Protein AF-A0A1Y5TME4-F1 (afdb_monomer_lite)

Radius of gyration: 18.44 Å; chains: 1; bounding box: 35×40×46 Å

Sequence (132 aa):
MSQQTYLGMKDGDLDGKPYAKFWTPEMQPLQPQVRDAAIHGNFASGMGIELEDASELLKPGYLVLENGHTKLASGKLLIACLTKMPNLTGEMFEWWMGWHYMEHQRYKLWHRYVQDKGPRSAGSRPCLGTIM

Structure (mmCIF, N/CA/C/O backbone):
data_AF-A0A1Y5TME4-F1
#
_entry.id   AF-A0A1Y5TME4-F1
#
loop_
_atom_site.group_PDB
_atom_site.id
_atom_site.type_symbol
_atom_site.label_atom_id
_atom_site.label_alt_id
_atom_site.label_comp_id
_atom_site.label_asym_id
_atom_site.label_entity_id
_atom_site.label_seq_id
_atom_site.pdbx_PDB_ins_code
_atom_site.Cartn_x
_atom_site.Cartn_y
_atom_site.Cartn_z
_atom_site.occupancy
_atom_site.B_iso_or_equiv
_atom_site.auth_seq_id
_atom_site.auth_comp_id
_atom_site.auth_asym_id
_atom_site.auth_atom_id
_atom_site.pdbx_PDB_model_num
ATOM 1 N N . MET A 1 1 ? -1.486 28.455 20.288 1.00 38.03 1 MET A N 1
ATOM 2 C CA . MET A 1 1 ? -0.825 27.345 21.006 1.00 38.03 1 MET A CA 1
ATOM 3 C C . MET A 1 1 ? -0.442 26.296 19.978 1.00 38.03 1 MET A C 1
ATOM 5 O O . MET A 1 1 ? -1.321 25.866 19.243 1.00 38.03 1 MET A O 1
ATOM 9 N N . SER A 1 2 ? 0.842 25.959 19.843 1.00 47.19 2 SER A N 1
ATOM 10 C CA . SER A 1 2 ? 1.286 24.887 18.945 1.00 47.19 2 SER A CA 1
ATOM 11 C C . SER A 1 2 ? 0.841 23.544 19.525 1.00 47.19 2 SER A C 1
ATOM 13 O O . SER A 1 2 ? 1.249 23.171 20.622 1.00 47.19 2 SER A O 1
ATOM 15 N N . GLN A 1 3 ? -0.038 22.827 18.824 1.00 57.53 3 GLN A N 1
ATOM 16 C CA . GLN A 1 3 ? -0.362 21.449 19.194 1.00 57.53 3 GLN A CA 1
ATOM 17 C C . GLN A 1 3 ? 0.886 20.585 18.985 1.00 57.53 3 GLN A C 1
ATOM 19 O O . GLN A 1 3 ? 1.432 20.533 17.883 1.00 57.53 3 GLN A O 1
ATOM 24 N N . GLN A 1 4 ? 1.357 19.937 20.052 1.00 63.34 4 GLN A N 1
ATOM 25 C CA . GLN A 1 4 ? 2.432 18.951 19.968 1.00 63.34 4 GLN A CA 1
ATOM 26 C C . GLN A 1 4 ? 1.942 17.736 19.179 1.00 63.34 4 GLN A C 1
ATOM 28 O O . GLN A 1 4 ? 1.025 17.032 19.608 1.00 63.34 4 GLN A O 1
ATOM 33 N N . THR A 1 5 ? 2.576 17.487 18.037 1.00 72.81 5 THR A N 1
ATOM 34 C CA . THR A 1 5 ? 2.385 16.259 17.270 1.00 72.81 5 THR A CA 1
ATOM 35 C C . THR A 1 5 ? 2.932 15.069 18.060 1.00 72.81 5 THR A C 1
ATOM 37 O O . THR A 1 5 ? 3.907 15.186 18.803 1.00 72.81 5 THR A O 1
ATOM 40 N N . TYR A 1 6 ? 2.287 13.912 17.936 1.00 79.69 6 TYR A N 1
ATOM 41 C CA . TYR A 1 6 ? 2.729 12.675 18.583 1.00 79.69 6 TYR A CA 1
ATOM 42 C C . TYR A 1 6 ? 2.530 11.485 17.651 1.00 79.69 6 TYR A C 1
ATOM 44 O O . TYR A 1 6 ? 1.669 11.512 16.775 1.00 79.69 6 TYR A O 1
ATOM 52 N N . LEU A 1 7 ? 3.356 10.455 17.817 1.00 83.50 7 LEU A N 1
ATOM 53 C CA . LEU A 1 7 ? 3.291 9.230 17.024 1.00 83.50 7 LEU A CA 1
ATOM 54 C C . LEU A 1 7 ? 2.236 8.280 17.591 1.00 83.50 7 LEU A C 1
ATOM 56 O O . LEU A 1 7 ? 2.181 8.069 18.801 1.00 83.50 7 LEU A O 1
ATOM 60 N N . GLY A 1 8 ? 1.437 7.680 16.710 1.00 84.94 8 GLY A N 1
ATOM 61 C CA . GLY A 1 8 ? 0.455 6.667 17.088 1.00 84.94 8 GLY A CA 1
ATOM 62 C C . GLY A 1 8 ? -0.701 7.223 17.911 1.00 84.94 8 GLY A C 1
ATOM 63 O O . GLY A 1 8 ? -1.222 8.298 17.613 1.00 84.94 8 GLY A O 1
ATOM 64 N N . MET A 1 9 ? -1.143 6.458 18.905 1.00 86.50 9 MET A N 1
ATOM 65 C CA . MET A 1 9 ? -2.269 6.802 19.778 1.00 86.50 9 MET A CA 1
ATOM 66 C C . MET A 1 9 ? -1.780 7.169 21.177 1.00 86.50 9 MET A C 1
ATOM 68 O O . MET A 1 9 ? -0.807 6.593 21.662 1.00 86.50 9 MET A O 1
ATOM 72 N N . LYS A 1 10 ? -2.475 8.109 21.815 1.00 87.25 10 LYS A N 1
ATOM 73 C CA . LYS A 1 10 ? -2.366 8.426 23.243 1.00 87.25 10 LYS A CA 1
ATOM 74 C C . LYS A 1 10 ? -3.536 7.821 24.008 1.00 87.25 10 LYS A C 1
ATOM 76 O O . LYS A 1 10 ? -4.584 7.528 23.430 1.00 87.25 10 LYS A O 1
ATOM 81 N N . ASP A 1 11 ? -3.362 7.702 25.318 1.00 85.12 11 ASP A N 1
ATOM 82 C CA . ASP A 1 11 ? -4.449 7.354 26.228 1.00 85.12 11 ASP A CA 1
ATOM 83 C C . ASP A 1 11 ? -5.611 8.343 26.044 1.00 85.12 11 ASP A C 1
ATOM 85 O O . ASP A 1 11 ? -5.405 9.558 25.989 1.00 85.12 11 ASP A O 1
ATOM 89 N N . GLY A 1 12 ? -6.825 7.816 25.886 1.00 87.81 12 GLY A N 1
ATOM 90 C CA . GLY A 1 12 ? -8.031 8.601 25.621 1.00 87.81 12 GLY A CA 1
ATOM 91 C C . GLY A 1 12 ? -8.402 8.787 24.142 1.00 87.81 12 GLY A C 1
ATOM 92 O O . GLY A 1 12 ? -9.564 9.058 23.845 1.00 87.81 12 GLY A O 1
ATOM 93 N N . ASP A 1 13 ? -7.483 8.586 23.184 1.00 88.62 13 ASP A N 1
ATOM 94 C CA . ASP A 1 13 ? -7.768 8.813 21.747 1.00 88.62 13 ASP A CA 1
ATOM 95 C C . ASP A 1 13 ? -8.872 7.902 21.187 1.00 88.62 13 ASP A C 1
ATOM 97 O O . ASP A 1 13 ? -9.519 8.218 20.182 1.00 88.62 13 ASP A O 1
ATOM 101 N N . LEU A 1 14 ? -9.052 6.741 21.812 1.00 90.75 14 LEU A N 1
ATOM 102 C CA . LEU A 1 14 ? -9.972 5.692 21.385 1.00 90.75 14 LEU A CA 1
ATOM 103 C C . LEU A 1 14 ? -11.185 5.545 22.314 1.00 90.75 14 LEU A C 1
ATOM 105 O O . LEU A 1 14 ? -12.024 4.672 22.076 1.00 90.75 14 LEU A O 1
ATOM 109 N N . ASP A 1 15 ? -11.322 6.406 23.323 1.00 92.94 15 ASP A N 1
ATOM 110 C CA . ASP A 1 15 ? -12.410 6.321 24.294 1.00 92.94 15 ASP A CA 1
ATOM 111 C C . ASP A 1 15 ? -13.766 6.530 23.610 1.00 92.94 15 ASP A C 1
ATOM 113 O O . ASP A 1 15 ? -13.989 7.485 22.860 1.00 92.94 15 ASP A O 1
ATOM 117 N N . GLY A 1 16 ? -14.681 5.583 23.822 1.00 92.12 16 GLY A N 1
ATOM 118 C CA . GLY A 1 16 ? -16.005 5.591 23.196 1.00 92.12 16 GLY A CA 1
ATOM 119 C C . GLY A 1 16 ? -16.006 5.349 21.679 1.00 92.12 16 GLY A C 1
ATOM 120 O O . GLY A 1 16 ? -17.067 5.425 21.057 1.00 92.12 16 GLY A O 1
ATOM 121 N N . LYS A 1 17 ? -14.859 5.038 21.053 1.00 92.69 17 LYS A N 1
ATOM 122 C CA . 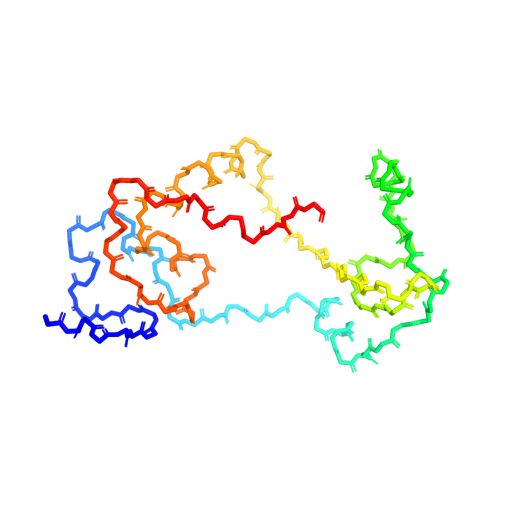LYS A 1 17 ? -14.793 4.753 19.613 1.00 92.69 17 LYS A CA 1
ATOM 123 C C . LYS A 1 17 ? -15.156 3.289 19.332 1.00 92.69 17 LYS A C 1
ATOM 125 O O . LYS A 1 17 ? -14.490 2.386 19.837 1.00 92.69 17 LYS A O 1
ATOM 130 N N . PRO A 1 18 ? -16.129 3.002 18.447 1.00 94.56 18 PRO A N 1
ATOM 131 C CA . PRO A 1 18 ? -16.561 1.625 18.171 1.00 94.56 18 PRO A CA 1
ATOM 132 C C . PRO A 1 18 ? -15.473 0.764 17.506 1.00 94.56 18 PRO A C 1
ATOM 134 O O . PRO A 1 18 ? -15.516 -0.465 17.571 1.00 94.56 18 PRO A O 1
ATOM 137 N N . TYR A 1 19 ? -14.485 1.401 16.875 1.00 93.19 19 TYR A N 1
ATOM 138 C CA . TYR A 1 19 ? -13.351 0.747 16.224 1.00 93.19 19 TYR A CA 1
ATOM 139 C C . TYR A 1 19 ? -12.115 0.611 17.129 1.00 93.19 19 TYR A C 1
ATOM 141 O O . TYR A 1 19 ? -11.093 0.111 16.666 1.00 93.19 19 TYR A O 1
ATOM 149 N N . ALA A 1 20 ? -12.185 1.015 18.406 1.00 93.94 20 ALA A N 1
ATOM 150 C CA . ALA A 1 20 ? -11.059 0.941 19.343 1.00 93.94 20 ALA A CA 1
ATOM 151 C C . ALA A 1 20 ? -10.456 -0.470 19.436 1.00 93.94 20 ALA A C 1
ATOM 153 O O . ALA A 1 20 ? -9.241 -0.628 19.472 1.00 93.94 20 ALA A O 1
ATOM 154 N N . LYS A 1 21 ? -11.304 -1.504 19.365 1.00 94.38 21 LYS A N 1
ATOM 155 C CA . LYS A 1 21 ? -10.901 -2.920 19.385 1.00 94.38 21 LYS A CA 1
ATOM 156 C C . LYS A 1 21 ? -9.998 -3.353 18.223 1.00 94.38 21 LYS A C 1
ATOM 158 O O . LYS A 1 21 ? -9.390 -4.411 18.305 1.00 94.38 21 LYS A O 1
ATOM 163 N N . PHE A 1 22 ? -9.945 -2.582 17.136 1.00 92.81 22 PHE A N 1
ATOM 164 C CA . PHE A 1 22 ? -9.099 -2.875 15.976 1.00 92.81 22 PHE A CA 1
ATOM 165 C C . PHE A 1 22 ? -7.718 -2.220 16.073 1.00 92.81 22 PHE A C 1
ATOM 167 O O . PHE A 1 22 ? -6.868 -2.452 15.216 1.00 92.81 22 PHE A O 1
ATOM 174 N N . TRP A 1 23 ? -7.467 -1.404 17.101 1.00 91.56 23 TRP A N 1
ATOM 175 C CA . TRP A 1 23 ? -6.139 -0.860 17.340 1.00 91.56 23 TRP A CA 1
ATOM 176 C C . TRP A 1 23 ? -5.212 -1.944 17.883 1.00 91.56 23 TRP A C 1
ATOM 178 O O . TRP A 1 23 ? -5.454 -2.523 18.939 1.00 91.56 23 TRP A O 1
ATOM 188 N N . THR A 1 24 ? -4.123 -2.196 17.163 1.00 88.19 24 THR A N 1
ATOM 189 C CA . THR A 1 24 ? -3.030 -3.061 17.610 1.00 88.19 24 THR A CA 1
ATOM 190 C C . THR A 1 24 ? -1.722 -2.272 17.509 1.00 88.19 24 THR A C 1
ATOM 192 O O . THR A 1 24 ? -1.361 -1.841 16.411 1.00 88.19 24 THR A O 1
ATOM 195 N N . PRO A 1 25 ? -1.000 -2.045 18.625 1.00 83.81 25 PRO A N 1
ATOM 196 C CA . PRO A 1 25 ? 0.213 -1.224 18.638 1.00 83.81 25 PRO A CA 1
ATOM 197 C C . PRO A 1 25 ? 1.444 -1.923 18.033 1.00 83.81 25 PRO A C 1
ATOM 199 O O . PRO A 1 25 ? 2.496 -1.297 17.902 1.00 83.81 25 PRO A O 1
ATOM 202 N N . GLU A 1 26 ? 1.331 -3.189 17.630 1.00 86.25 26 GLU A N 1
ATOM 203 C CA . GLU A 1 26 ? 2.386 -3.993 17.000 1.00 86.25 26 GLU A CA 1
ATOM 204 C C . GLU A 1 26 ? 2.090 -4.256 15.507 1.00 86.25 26 GLU A C 1
ATOM 206 O O . GLU A 1 26 ? 0.931 -4.357 15.107 1.00 86.25 26 GLU A O 1
ATOM 211 N N . MET A 1 27 ? 3.125 -4.311 14.649 1.00 86.25 27 MET A N 1
ATOM 212 C CA . MET A 1 27 ? 2.969 -4.544 13.192 1.00 86.25 27 MET A CA 1
ATOM 213 C C . MET A 1 27 ? 3.082 -6.020 13.046 1.00 86.25 27 MET A C 1
ATOM 215 O O . MET A 1 27 ? 4.058 -6.606 13.506 1.00 86.25 27 MET A O 1
ATOM 219 N N . GLN A 1 28 ? 2.171 -6.563 12.263 1.00 89.44 28 GLN A N 1
ATOM 220 C CA . GLN A 1 28 ? 2.457 -7.834 11.653 1.00 89.44 28 GLN A CA 1
ATOM 221 C C . GLN A 1 28 ? 3.689 -7.699 10.745 1.00 89.44 28 GLN A C 1
ATOM 223 O O . GLN A 1 28 ? 3.875 -6.656 10.104 1.00 89.44 28 GLN A O 1
ATOM 228 N N . PRO A 1 29 ? 4.555 -8.721 10.713 1.00 92.06 29 PRO A N 1
ATOM 229 C CA . PRO A 1 29 ? 5.739 -8.700 9.873 1.00 92.06 29 PRO A CA 1
ATOM 230 C C . PRO A 1 29 ? 5.359 -8.516 8.400 1.00 92.06 29 PRO A C 1
ATOM 232 O O . PRO A 1 29 ? 4.277 -8.910 7.959 1.00 92.06 29 PRO A O 1
ATOM 235 N N . LEU A 1 30 ? 6.279 -7.935 7.627 1.00 93.31 30 LEU A N 1
ATOM 236 C CA . LEU A 1 30 ? 6.129 -7.848 6.176 1.00 93.31 30 LEU A CA 1
ATOM 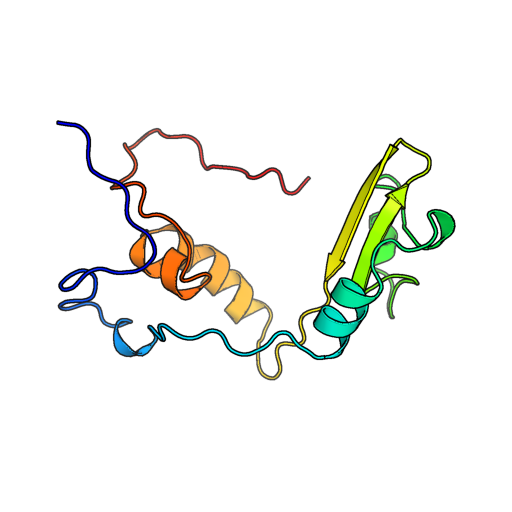237 C C . LEU A 1 30 ? 5.947 -9.249 5.583 1.00 93.31 30 LEU A C 1
ATOM 239 O O . LEU A 1 30 ? 6.578 -10.211 6.032 1.00 93.31 30 LEU A O 1
ATOM 243 N N . GLN A 1 31 ? 5.124 -9.351 4.538 1.00 95.12 31 GLN A N 1
ATOM 244 C CA . GLN A 1 31 ? 4.999 -10.605 3.800 1.00 95.12 31 GLN A CA 1
ATOM 245 C C . GLN A 1 31 ? 6.377 -11.009 3.245 1.00 95.12 31 GLN A C 1
ATOM 247 O O . GLN A 1 31 ? 7.112 -10.122 2.792 1.00 95.12 31 GLN A O 1
ATOM 252 N N . PRO A 1 32 ? 6.749 -12.305 3.274 1.00 96.56 32 PRO A N 1
ATOM 253 C CA . PRO A 1 32 ? 8.108 -12.747 2.963 1.00 96.56 32 PRO A CA 1
ATOM 254 C C . PRO A 1 32 ? 8.651 -12.188 1.647 1.00 96.56 32 PRO A C 1
ATOM 256 O O . PRO A 1 32 ? 9.748 -11.646 1.636 1.00 96.56 32 PRO A O 1
ATOM 259 N N . GLN A 1 33 ? 7.847 -12.185 0.578 1.00 95.50 33 GLN A N 1
ATOM 260 C CA . GLN A 1 33 ? 8.267 -11.669 -0.727 1.00 95.50 33 GLN A CA 1
ATOM 261 C C . GLN A 1 33 ? 8.612 -10.171 -0.717 1.00 95.50 33 GLN A C 1
ATOM 263 O O . GLN A 1 33 ? 9.513 -9.740 -1.431 1.00 95.50 33 GLN A O 1
ATOM 268 N N . VAL A 1 34 ? 7.927 -9.375 0.109 1.00 95.62 34 VAL A N 1
ATOM 269 C CA . VAL A 1 34 ? 8.184 -7.933 0.247 1.00 95.62 34 VAL A CA 1
ATOM 270 C C . VAL A 1 34 ? 9.446 -7.708 1.072 1.00 95.62 34 VAL A C 1
ATOM 272 O O . VAL A 1 34 ? 10.289 -6.889 0.712 1.00 95.62 34 VAL A O 1
ATOM 275 N N . ARG A 1 35 ? 9.597 -8.457 2.171 1.00 96.25 35 ARG A N 1
ATOM 276 C CA . ARG A 1 35 ? 10.798 -8.415 3.012 1.00 96.25 35 ARG A CA 1
ATOM 277 C C . ARG A 1 35 ? 12.041 -8.791 2.207 1.00 96.25 35 ARG A C 1
ATOM 279 O O . ARG A 1 35 ? 13.043 -8.089 2.278 1.00 96.25 35 ARG A O 1
ATOM 286 N N . ASP A 1 36 ? 11.969 -9.877 1.448 1.00 96.44 36 ASP A N 1
ATOM 287 C CA . ASP A 1 36 ? 13.104 -10.396 0.691 1.00 96.44 36 ASP A CA 1
ATOM 288 C C . ASP A 1 36 ? 13.494 -9.421 -0.433 1.00 96.44 36 ASP A C 1
ATOM 290 O O . ASP A 1 36 ? 14.677 -9.135 -0.609 1.00 96.44 36 ASP A O 1
ATOM 294 N N . ALA A 1 37 ? 12.515 -8.805 -1.109 1.00 95.50 37 ALA A N 1
ATOM 295 C CA . ALA A 1 37 ? 12.768 -7.736 -2.076 1.00 95.50 37 ALA A CA 1
ATOM 296 C C . ALA A 1 37 ? 13.386 -6.478 -1.437 1.00 95.50 37 ALA A C 1
ATOM 298 O O . ALA A 1 37 ? 14.273 -5.858 -2.021 1.00 95.50 37 ALA A O 1
ATOM 299 N N . ALA A 1 38 ? 12.955 -6.105 -0.227 1.00 94.19 38 ALA A N 1
ATOM 300 C CA . ALA A 1 38 ? 13.532 -4.978 0.502 1.00 94.19 38 ALA A CA 1
ATOM 301 C C . ALA A 1 38 ? 14.993 -5.236 0.908 1.00 94.19 38 ALA A C 1
ATOM 303 O O . ALA A 1 38 ? 15.819 -4.330 0.819 1.00 94.19 38 ALA A O 1
ATOM 304 N N . ILE A 1 39 ? 15.318 -6.468 1.318 1.00 96.50 39 ILE A N 1
ATOM 305 C CA . ILE A 1 39 ? 16.688 -6.886 1.657 1.00 96.50 39 ILE A CA 1
ATOM 306 C C . ILE A 1 39 ? 17.566 -6.979 0.403 1.00 96.50 39 ILE A C 1
ATOM 308 O O . ILE A 1 39 ? 18.742 -6.630 0.462 1.00 96.50 39 ILE A O 1
ATOM 312 N N . HIS A 1 40 ? 17.008 -7.420 -0.729 1.00 95.25 40 HIS A N 1
ATOM 313 C CA . HIS A 1 40 ? 17.731 -7.520 -1.999 1.00 95.25 40 HIS A CA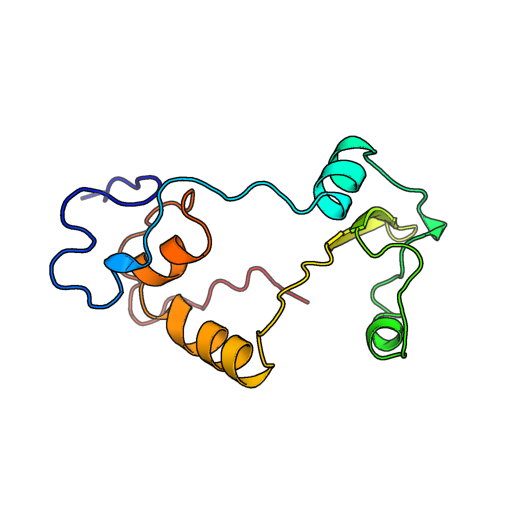 1
ATOM 314 C C . HIS A 1 40 ? 18.270 -6.162 -2.478 1.00 95.25 40 HIS A C 1
ATOM 316 O O . HIS A 1 40 ? 19.364 -6.088 -3.035 1.00 95.25 40 HIS A O 1
ATOM 322 N N . GLY A 1 41 ? 17.525 -5.082 -2.230 1.00 92.88 41 GLY A N 1
ATOM 323 C CA . GLY A 1 41 ? 17.911 -3.733 -2.626 1.00 92.88 41 GLY A CA 1
ATOM 324 C C . GLY A 1 41 ? 17.448 -3.379 -4.040 1.00 92.88 41 GLY A C 1
ATOM 325 O O . GLY A 1 41 ? 16.321 -3.684 -4.430 1.00 92.88 41 GLY A O 1
ATOM 326 N N . ASN A 1 42 ? 18.291 -2.660 -4.782 1.00 94.50 42 ASN A N 1
ATOM 327 C CA . ASN A 1 42 ? 17.915 -2.082 -6.071 1.00 94.50 42 ASN A CA 1
ATOM 328 C C . ASN A 1 42 ? 18.017 -3.112 -7.208 1.00 94.50 42 ASN A C 1
ATOM 330 O O . ASN A 1 42 ? 19.097 -3.636 -7.477 1.00 94.50 42 ASN A O 1
ATOM 334 N N . PHE A 1 43 ? 16.918 -3.319 -7.930 1.00 96.19 43 PHE A N 1
ATOM 335 C CA . PHE A 1 43 ? 16.852 -4.210 -9.090 1.00 96.19 43 PHE A CA 1
ATOM 336 C C . PHE A 1 43 ? 17.358 -3.532 -10.371 1.00 96.19 43 PHE A C 1
ATOM 338 O O . PHE A 1 43 ? 17.484 -2.306 -10.444 1.00 96.19 43 PHE A O 1
ATOM 345 N N . ALA A 1 44 ? 17.638 -4.328 -11.407 1.00 94.81 44 ALA A N 1
ATOM 346 C CA . ALA A 1 44 ? 18.060 -3.816 -12.710 1.00 94.81 44 ALA A CA 1
ATOM 347 C C . ALA A 1 44 ? 16.972 -2.932 -13.350 1.00 94.81 44 ALA A C 1
ATOM 349 O O . ALA A 1 44 ? 15.791 -3.269 -13.297 1.00 94.81 44 ALA 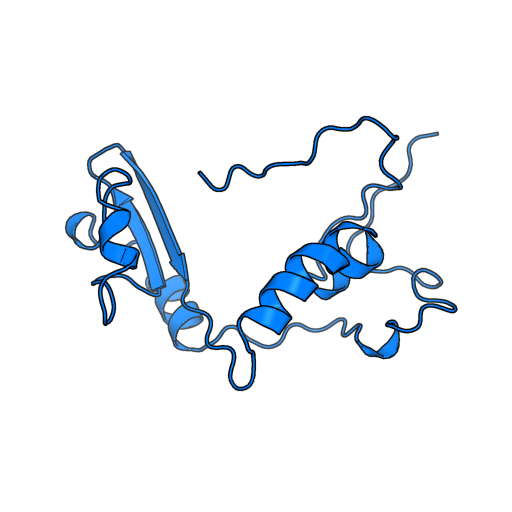A O 1
ATOM 350 N N . SER A 1 45 ? 17.375 -1.826 -13.985 1.00 92.88 45 SER A N 1
ATOM 351 C CA . SER A 1 45 ? 16.455 -0.831 -14.564 1.00 92.88 45 SER A CA 1
ATOM 352 C C . SER A 1 45 ? 15.483 -1.426 -15.583 1.00 92.88 45 SER A C 1
ATOM 354 O O . SER A 1 45 ? 14.305 -1.090 -15.574 1.00 92.88 45 SER A O 1
ATOM 356 N N . GLY A 1 46 ? 15.953 -2.368 -16.408 1.00 93.25 46 GLY A N 1
ATOM 357 C CA . GLY A 1 46 ? 15.138 -3.056 -17.415 1.00 93.25 46 GLY A CA 1
ATOM 358 C C . GLY A 1 46 ? 14.074 -4.010 -16.859 1.00 93.25 46 GLY A C 1
ATOM 359 O O . GLY A 1 46 ? 13.343 -4.603 -17.642 1.00 93.25 46 GLY A O 1
ATOM 360 N N . MET A 1 47 ? 13.991 -4.195 -15.536 1.00 94.50 47 MET A N 1
ATOM 361 C CA . MET A 1 47 ? 12.916 -4.969 -14.899 1.00 94.50 47 MET A CA 1
ATOM 362 C C . MET A 1 47 ? 11.684 -4.119 -14.564 1.00 94.50 47 MET A C 1
ATOM 364 O O . MET A 1 47 ? 10.638 -4.679 -14.241 1.00 94.50 47 MET A O 1
ATOM 368 N N . GLY A 1 48 ? 11.810 -2.790 -14.584 1.00 94.06 48 GLY A N 1
ATOM 369 C CA . GLY A 1 48 ? 10.700 -1.873 -14.349 1.00 94.06 48 GLY A CA 1
ATOM 370 C C . GLY A 1 48 ? 9.964 -1.501 -15.634 1.00 94.06 48 GLY A C 1
ATOM 371 O O . GLY A 1 48 ? 10.506 -1.630 -16.729 1.00 94.06 48 GLY A O 1
ATOM 372 N N . ILE A 1 49 ? 8.737 -1.007 -15.478 1.00 94.88 49 ILE A N 1
ATOM 373 C CA . ILE A 1 49 ? 7.973 -0.360 -16.550 1.00 94.88 49 ILE A CA 1
ATOM 374 C C . ILE A 1 49 ? 8.025 1.159 -16.377 1.00 94.88 49 ILE A C 1
ATOM 376 O O . ILE A 1 49 ? 8.084 1.657 -15.248 1.00 94.88 49 ILE A O 1
ATOM 380 N N . GLU A 1 50 ? 8.018 1.891 -17.486 1.00 94.81 50 GLU A N 1
ATOM 381 C CA . GLU A 1 50 ? 7.877 3.346 -17.463 1.00 94.81 50 GLU A CA 1
ATOM 382 C C . GLU A 1 50 ? 6.404 3.736 -17.242 1.00 94.81 50 GLU A C 1
ATOM 384 O O . GLU A 1 50 ? 5.489 2.926 -17.398 1.00 94.81 50 GLU A O 1
ATOM 389 N N . LEU A 1 51 ? 6.158 4.989 -16.847 1.00 93.12 51 LEU A N 1
ATOM 390 C CA . LEU A 1 51 ? 4.799 5.479 -16.565 1.00 93.12 51 LEU A CA 1
ATOM 391 C C . LEU A 1 51 ? 3.902 5.402 -17.809 1.00 93.12 51 LEU A C 1
ATOM 393 O O . LEU A 1 51 ? 2.706 5.138 -17.718 1.00 93.12 51 LEU A O 1
ATOM 397 N N . GLU A 1 52 ? 4.500 5.627 -18.972 1.00 94.75 52 GLU A N 1
ATOM 398 C CA . GLU A 1 52 ? 3.856 5.578 -20.276 1.00 94.75 52 GLU A CA 1
ATOM 399 C C . GLU A 1 52 ? 3.318 4.164 -20.594 1.00 94.75 52 GLU A C 1
ATOM 401 O O . GLU A 1 52 ? 2.331 4.031 -21.317 1.00 94.75 52 GLU A O 1
ATOM 406 N N . ASP A 1 53 ? 3.881 3.129 -19.958 1.00 94.81 53 ASP A N 1
ATOM 407 C CA . ASP A 1 53 ? 3.490 1.722 -20.086 1.00 94.81 53 ASP A CA 1
ATOM 408 C C . ASP A 1 53 ? 2.569 1.249 -18.942 1.00 94.81 53 ASP A C 1
ATOM 410 O O . ASP A 1 53 ? 2.328 0.054 -18.780 1.00 94.81 53 ASP A O 1
ATOM 414 N N . ALA A 1 54 ? 1.985 2.154 -18.145 1.00 93.81 54 ALA A N 1
ATOM 415 C CA . ALA A 1 54 ? 1.128 1.784 -17.008 1.00 93.81 54 ALA A CA 1
ATOM 416 C C . ALA A 1 54 ? -0.074 0.892 -17.386 1.00 93.81 54 ALA A C 1
ATOM 418 O O . ALA A 1 54 ? -0.595 0.162 -16.542 1.00 93.81 54 ALA A O 1
ATOM 419 N N . SER A 1 55 ? -0.504 0.906 -18.654 1.00 96.75 55 SER A N 1
ATOM 420 C CA . SER A 1 55 ? -1.557 0.013 -19.160 1.00 96.75 55 SER A CA 1
ATOM 421 C C . SER A 1 55 ? -1.208 -1.481 -19.052 1.00 96.75 55 SER A C 1
ATOM 423 O O . SER A 1 55 ? -2.113 -2.313 -18.986 1.00 96.75 55 SER A O 1
ATOM 425 N N . GLU A 1 56 ? 0.081 -1.827 -18.952 1.00 95.75 56 GLU A N 1
ATOM 426 C CA . GLU A 1 56 ? 0.553 -3.197 -18.725 1.00 95.75 56 GLU A CA 1
ATOM 427 C C . GLU A 1 56 ? 0.018 -3.788 -17.409 1.00 95.75 56 GLU A C 1
ATOM 429 O O . GLU A 1 56 ? -0.221 -4.991 -17.339 1.00 95.75 56 GLU A O 1
ATOM 434 N N . LEU A 1 57 ? -0.268 -2.954 -16.399 1.00 95.62 57 LEU A N 1
ATOM 435 C CA . LEU A 1 57 ? -0.837 -3.381 -15.110 1.00 95.62 57 LEU A CA 1
ATOM 436 C C . LEU A 1 57 ? -2.245 -3.988 -15.227 1.00 95.62 57 LEU A C 1
ATOM 438 O O . LEU A 1 57 ? -2.710 -4.646 -14.300 1.00 95.62 57 LEU A O 1
ATOM 442 N N .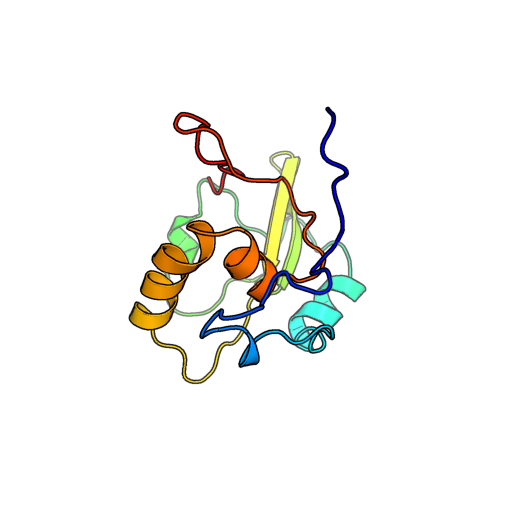 LEU A 1 58 ? -2.944 -3.752 -16.342 1.00 96.81 58 LEU A N 1
ATOM 443 C CA . LEU A 1 58 ? -4.286 -4.288 -16.590 1.00 96.81 58 LEU A CA 1
ATOM 444 C C . LEU A 1 58 ? -4.257 -5.675 -17.241 1.00 96.81 58 LEU A C 1
ATOM 446 O O . LEU A 1 58 ? -5.297 -6.333 -17.338 1.00 96.81 58 LEU A O 1
ATOM 450 N N . LYS A 1 59 ? -3.094 -6.113 -17.736 1.00 96.81 59 LYS A N 1
ATOM 451 C CA . LYS A 1 59 ? -2.958 -7.412 -18.393 1.00 96.81 59 LYS A CA 1
ATOM 452 C C . LYS A 1 59 ? -3.017 -8.537 -17.357 1.00 96.81 59 LYS A C 1
ATOM 454 O O . LYS A 1 59 ? -2.563 -8.367 -16.228 1.00 96.81 59 LYS A O 1
ATOM 459 N N . PRO A 1 60 ? -3.565 -9.709 -17.720 1.00 96.75 60 PRO A N 1
ATOM 460 C CA . PRO A 1 60 ? -3.577 -10.849 -16.818 1.00 96.75 60 PRO A CA 1
ATOM 461 C C . PRO A 1 60 ? -2.150 -11.316 -16.513 1.00 96.75 60 PRO A C 1
ATOM 463 O O . PRO A 1 60 ? -1.307 -11.391 -17.406 1.00 96.75 60 PRO A O 1
ATOM 466 N N . GLY A 1 61 ? -1.913 -11.710 -15.263 1.00 95.56 61 GLY A N 1
ATOM 467 C CA . GLY A 1 61 ? -0.618 -12.199 -14.799 1.00 95.56 61 GLY A CA 1
ATOM 468 C C . GLY A 1 61 ? 0.121 -11.171 -13.950 1.00 95.56 61 GLY A C 1
ATOM 469 O O . GLY A 1 61 ? -0.501 -10.345 -13.291 1.00 95.56 61 GLY A O 1
ATOM 470 N N . TYR A 1 62 ? 1.444 -11.288 -13.935 1.00 96.31 62 TYR A N 1
ATOM 471 C CA . TYR A 1 62 ? 2.339 -10.448 -13.149 1.00 96.31 62 TYR A CA 1
ATOM 472 C C . TYR A 1 62 ? 3.397 -9.830 -14.059 1.00 96.31 62 TYR A C 1
ATOM 474 O O . TYR A 1 62 ? 3.837 -10.457 -15.028 1.00 96.31 62 TYR A O 1
ATOM 482 N N . LEU A 1 63 ? 3.825 -8.621 -13.720 1.00 95.81 63 LEU A N 1
ATOM 483 C CA . LEU A 1 63 ? 4.988 -7.977 -14.304 1.00 95.81 63 LEU A CA 1
ATOM 484 C C . LEU A 1 63 ? 6.279 -8.646 -13.822 1.00 95.81 63 LEU A C 1
ATOM 486 O O . LEU A 1 63 ? 6.308 -9.441 -12.881 1.00 95.81 63 LEU A O 1
ATOM 490 N N . VAL A 1 64 ? 7.386 -8.282 -14.467 1.00 95.31 64 VAL A N 1
ATOM 491 C CA . VAL A 1 64 ? 8.722 -8.780 -14.111 1.00 95.31 64 VAL A CA 1
ATOM 492 C C . VAL A 1 64 ? 9.107 -8.387 -12.677 1.00 95.31 64 VAL A C 1
ATOM 494 O O . VAL A 1 64 ? 9.755 -9.169 -11.981 1.00 95.31 64 VAL A O 1
ATOM 497 N N . LEU A 1 65 ? 8.694 -7.198 -12.222 1.00 95.81 65 LEU A N 1
ATOM 498 C CA . LEU A 1 65 ? 8.994 -6.668 -10.893 1.00 95.81 65 LEU A CA 1
ATOM 499 C C . LEU A 1 65 ? 7.710 -6.342 -10.115 1.00 95.81 65 LEU A C 1
ATOM 501 O O . LEU A 1 65 ? 7.212 -5.223 -10.156 1.00 95.81 65 LEU A O 1
ATOM 505 N N . GLU A 1 66 ? 7.211 -7.315 -9.355 1.00 96.25 66 GLU A N 1
ATOM 506 C CA . GLU A 1 66 ? 6.041 -7.154 -8.468 1.00 96.25 66 GLU A CA 1
ATOM 507 C C . GLU A 1 66 ? 6.402 -6.673 -7.054 1.00 96.25 66 GLU A C 1
ATOM 509 O O . GLU A 1 66 ? 5.564 -6.160 -6.312 1.00 96.25 66 GLU A O 1
ATOM 514 N N . ASN A 1 67 ? 7.656 -6.877 -6.640 1.00 97.31 67 ASN A N 1
ATOM 515 C CA . ASN A 1 67 ? 8.155 -6.501 -5.321 1.00 97.31 67 ASN A CA 1
ATOM 516 C C . ASN A 1 67 ? 9.596 -6.014 -5.448 1.00 97.31 67 ASN A C 1
ATOM 518 O O . ASN A 1 67 ? 10.457 -6.767 -5.897 1.00 97.31 67 ASN A O 1
ATOM 522 N N . GLY A 1 68 ? 9.863 -4.782 -5.025 1.00 96.44 68 GLY A N 1
ATOM 523 C CA . GLY A 1 68 ? 11.196 -4.190 -5.054 1.00 96.44 68 GLY A CA 1
ATOM 524 C C . GLY A 1 68 ? 11.179 -2.758 -5.562 1.00 96.44 68 GLY A C 1
ATOM 525 O O . GLY A 1 68 ? 10.130 -2.125 -5.676 1.00 96.44 68 GLY A O 1
ATOM 526 N N . HIS A 1 69 ? 12.362 -2.233 -5.854 1.00 96.88 69 HIS A N 1
ATOM 527 C CA . HIS A 1 69 ? 12.502 -0.908 -6.440 1.00 96.88 69 HIS A CA 1
ATOM 528 C C . HIS A 1 69 ? 13.622 -0.880 -7.474 1.00 96.88 69 HIS A C 1
ATOM 530 O O . HIS A 1 69 ? 14.597 -1.630 -7.377 1.00 96.88 69 HIS A O 1
ATOM 536 N N . THR A 1 70 ? 13.482 -0.001 -8.460 1.00 96.88 70 THR A N 1
ATOM 537 C CA . THR A 1 70 ? 14.522 0.246 -9.456 1.00 96.88 70 THR A CA 1
ATOM 538 C C . THR A 1 70 ? 14.476 1.679 -9.971 1.00 96.88 70 THR A C 1
ATOM 540 O O . THR A 1 70 ? 13.419 2.313 -10.006 1.00 96.88 70 THR A O 1
ATOM 543 N N . LYS A 1 71 ? 15.639 2.197 -10.369 1.00 96.62 71 LYS A N 1
ATOM 544 C CA . LYS A 1 71 ? 15.753 3.461 -11.099 1.00 96.62 71 LYS A CA 1
ATOM 545 C C . LYS A 1 71 ? 15.571 3.190 -12.587 1.00 96.62 71 LYS A C 1
ATOM 547 O O . LYS A 1 71 ? 16.339 2.431 -13.175 1.00 96.62 71 LYS A O 1
ATOM 552 N N . LEU A 1 72 ? 14.570 3.823 -13.174 1.00 95.19 72 LEU A N 1
ATOM 553 C CA . LEU A 1 72 ? 14.236 3.704 -14.585 1.00 95.19 72 LEU A CA 1
ATOM 554 C C . LEU A 1 72 ? 15.212 4.510 -15.455 1.00 95.19 72 LEU A C 1
ATOM 556 O O . LEU A 1 72 ? 15.935 5.378 -14.957 1.00 95.19 72 LEU A O 1
ATOM 560 N N . ALA A 1 73 ? 15.233 4.235 -16.762 1.00 91.44 73 ALA A N 1
ATOM 561 C CA . ALA A 1 73 ? 16.101 4.945 -17.705 1.00 91.44 73 ALA A CA 1
ATOM 562 C C . ALA A 1 73 ? 15.752 6.439 -17.790 1.00 91.44 73 ALA A C 1
ATOM 564 O O . ALA A 1 73 ? 16.640 7.275 -17.950 1.00 91.44 73 ALA A O 1
ATOM 565 N N . SER A 1 74 ? 14.475 6.778 -17.590 1.00 91.69 74 SER A N 1
ATOM 566 C CA . SER A 1 74 ? 13.988 8.153 -17.446 1.00 91.69 74 SER A CA 1
ATOM 567 C C . SER A 1 74 ? 14.500 8.888 -16.195 1.00 91.69 74 SER A C 1
ATOM 569 O O . SER A 1 74 ? 14.273 10.089 -16.048 1.00 91.69 74 SER A O 1
ATOM 571 N N . GLY A 1 75 ? 15.168 8.193 -15.267 1.00 93.12 75 GLY A N 1
ATOM 572 C CA . GLY A 1 75 ? 15.605 8.727 -13.975 1.00 93.12 75 GLY A CA 1
ATOM 573 C C . GLY A 1 75 ? 14.532 8.690 -12.879 1.00 93.12 75 GLY A C 1
ATOM 574 O O . GLY A 1 75 ? 14.823 9.047 -11.736 1.00 93.12 75 GLY A O 1
ATOM 575 N N . LYS A 1 76 ? 13.310 8.237 -13.194 1.00 95.00 76 LYS A N 1
ATOM 576 C CA . LYS A 1 76 ? 12.228 8.004 -12.223 1.00 95.00 76 LYS A CA 1
ATOM 577 C C . LYS A 1 76 ? 12.542 6.783 -11.340 1.00 95.00 76 LYS A C 1
ATOM 579 O O . LYS A 1 76 ? 13.312 5.903 -11.722 1.00 95.00 76 LYS A O 1
ATOM 584 N N . LEU A 1 77 ? 11.939 6.718 -10.152 1.00 95.69 77 LEU A N 1
ATOM 585 C CA . LEU A 1 77 ? 12.025 5.558 -9.259 1.00 95.69 77 LEU A CA 1
ATOM 586 C C . LEU A 1 77 ? 10.711 4.779 -9.317 1.00 95.69 77 LEU A C 1
ATOM 588 O O . LEU A 1 77 ? 9.669 5.316 -8.949 1.00 95.69 77 LEU A O 1
ATOM 592 N N . LEU A 1 78 ? 10.775 3.515 -9.725 1.00 96.00 78 LEU A N 1
ATOM 593 C CA . LEU A 1 78 ? 9.662 2.582 -9.597 1.00 96.00 78 LEU A CA 1
ATOM 594 C C . LEU A 1 78 ? 9.773 1.857 -8.256 1.00 96.00 78 LEU A C 1
ATOM 596 O O . LEU A 1 78 ? 10.834 1.321 -7.929 1.00 96.00 78 LEU A O 1
ATOM 600 N N . ILE A 1 79 ? 8.674 1.815 -7.504 1.00 96.44 79 ILE A N 1
ATOM 601 C CA . ILE A 1 79 ? 8.531 1.006 -6.292 1.00 96.44 79 ILE A CA 1
ATOM 602 C C . ILE A 1 79 ? 7.311 0.109 -6.486 1.00 96.44 79 ILE A C 1
ATOM 604 O O . ILE A 1 79 ? 6.199 0.608 -6.636 1.00 96.44 79 ILE A O 1
ATOM 608 N N . ALA A 1 80 ? 7.524 -1.203 -6.461 1.00 96.50 80 ALA A N 1
ATOM 609 C CA . ALA A 1 80 ? 6.475 -2.208 -6.563 1.00 96.50 80 ALA A CA 1
ATOM 610 C C . ALA A 1 80 ? 6.355 -2.977 -5.241 1.00 96.50 80 ALA A C 1
ATOM 612 O O . ALA A 1 80 ? 7.362 -3.324 -4.614 1.00 96.50 80 ALA A O 1
ATOM 613 N N . CYS A 1 81 ? 5.124 -3.221 -4.794 1.00 96.38 81 CYS A N 1
ATOM 614 C CA . CYS A 1 81 ? 4.848 -3.961 -3.566 1.00 96.38 81 CYS A CA 1
ATOM 615 C C . CYS A 1 81 ? 3.506 -4.693 -3.671 1.00 96.38 81 CYS A C 1
ATOM 617 O O . CYS A 1 81 ? 2.437 -4.103 -3.491 1.00 96.38 81 CYS A O 1
ATOM 619 N N . LEU A 1 82 ? 3.564 -5.998 -3.924 1.00 95.94 82 LEU A N 1
ATOM 620 C CA . LEU A 1 82 ? 2.395 -6.861 -3.976 1.00 95.94 82 LEU A CA 1
ATOM 621 C C . LEU A 1 82 ? 2.021 -7.349 -2.569 1.00 95.94 82 LEU A C 1
ATOM 623 O O . LEU A 1 82 ? 2.656 -8.241 -1.994 1.00 95.94 82 LEU A O 1
ATOM 627 N N . THR A 1 83 ? 0.921 -6.812 -2.044 1.00 94.50 83 THR A N 1
ATOM 628 C CA . THR A 1 83 ? 0.348 -7.229 -0.757 1.00 94.50 83 THR A CA 1
ATOM 629 C C . THR A 1 83 ? -0.820 -8.182 -0.980 1.00 94.50 83 THR A C 1
ATOM 631 O O . THR A 1 83 ? -1.881 -7.779 -1.452 1.00 94.50 83 THR A O 1
ATOM 634 N N . LYS A 1 84 ? -0.659 -9.456 -0.606 1.00 94.69 84 LYS A N 1
ATOM 635 C CA . LYS A 1 84 ? -1.759 -10.429 -0.677 1.00 94.69 84 LYS A CA 1
ATOM 636 C C . LYS A 1 84 ? -2.727 -10.210 0.483 1.00 94.69 84 LYS A C 1
ATOM 638 O O . LYS A 1 84 ? -2.312 -10.273 1.637 1.00 94.69 84 LYS A O 1
ATOM 643 N N . MET A 1 85 ? -4.005 -9.993 0.184 1.00 94.38 85 MET A N 1
ATOM 644 C CA . MET A 1 85 ? -5.066 -9.798 1.180 1.00 94.38 85 MET A CA 1
ATOM 645 C C . MET A 1 85 ? -6.143 -10.878 1.000 1.00 94.38 85 MET A C 1
ATOM 647 O O . MET A 1 85 ? -7.132 -10.646 0.305 1.00 94.38 85 MET A O 1
ATOM 651 N N . PRO A 1 86 ? -5.942 -12.093 1.553 1.00 94.50 86 PRO A N 1
ATOM 652 C CA . PRO A 1 86 ? -6.922 -13.163 1.417 1.00 94.50 86 PRO A CA 1
ATOM 653 C C . PRO A 1 86 ? -8.237 -12.755 2.088 1.00 94.50 86 PRO A C 1
ATOM 655 O O . PRO A 1 86 ? -8.230 -12.166 3.168 1.00 94.50 86 PRO A O 1
ATOM 658 N N . ASN A 1 87 ? -9.360 -13.108 1.463 1.00 95.44 87 ASN A N 1
ATOM 659 C CA . ASN A 1 87 ? -10.720 -12.805 1.931 1.00 95.44 87 ASN A CA 1
ATOM 660 C C . ASN A 1 87 ? -11.133 -11.321 1.870 1.00 95.44 87 ASN A C 1
ATOM 662 O O . ASN A 1 87 ? -12.194 -10.976 2.386 1.00 95.44 87 ASN A O 1
ATOM 666 N N . LEU A 1 88 ? -10.339 -10.451 1.235 1.00 96.62 88 LEU A N 1
ATOM 667 C CA . LEU A 1 88 ? -10.734 -9.072 0.945 1.00 96.62 88 LEU A CA 1
ATOM 668 C C . LEU A 1 88 ? -11.410 -8.997 -0.431 1.00 96.62 88 LEU A C 1
ATOM 670 O O . LEU A 1 88 ? -10.856 -9.477 -1.419 1.00 96.62 88 LEU A O 1
ATOM 674 N N . THR A 1 89 ? -12.583 -8.368 -0.508 1.00 97.25 89 THR A N 1
ATOM 675 C CA . THR A 1 89 ? -13.226 -8.035 -1.790 1.00 97.25 89 THR A CA 1
ATOM 676 C C . THR A 1 89 ? -12.855 -6.621 -2.239 1.00 97.25 89 THR A C 1
ATOM 678 O O . THR A 1 89 ? -12.455 -5.782 -1.428 1.00 97.25 89 THR A O 1
ATOM 681 N N . GLY A 1 90 ? -13.027 -6.327 -3.532 1.00 94.94 90 GLY A N 1
ATOM 682 C CA . GLY A 1 90 ? -12.843 -4.967 -4.055 1.00 94.94 90 GLY A CA 1
ATOM 683 C C . GLY A 1 90 ? -13.730 -3.937 -3.345 1.00 94.94 90 GLY A C 1
ATOM 684 O O . GLY A 1 90 ? -13.244 -2.883 -2.949 1.00 94.94 90 GLY A O 1
ATOM 685 N N . GLU A 1 91 ? -14.990 -4.286 -3.074 1.00 97.44 91 GLU A N 1
ATOM 686 C CA . GLU A 1 91 ? -15.948 -3.420 -2.370 1.00 97.44 91 GLU A CA 1
ATOM 687 C C . GLU A 1 91 ? -15.497 -3.073 -0.942 1.00 97.44 91 GLU A C 1
ATOM 689 O O . GLU A 1 91 ? -15.642 -1.936 -0.498 1.00 97.44 91 GLU A O 1
ATOM 694 N N . MET A 1 92 ? -14.903 -4.029 -0.214 1.00 97.31 92 MET A N 1
ATOM 695 C CA . MET A 1 92 ? -14.356 -3.772 1.125 1.00 97.31 92 MET A CA 1
ATOM 696 C C . MET A 1 92 ? -13.193 -2.779 1.078 1.00 97.31 92 MET A C 1
ATOM 698 O O . MET A 1 92 ? -13.078 -1.918 1.952 1.00 97.31 92 MET A O 1
ATOM 702 N N . PHE A 1 93 ? -12.331 -2.892 0.063 1.00 94.44 93 PHE A N 1
ATOM 703 C CA . PHE A 1 93 ? -11.211 -1.974 -0.131 1.00 94.44 93 PHE A CA 1
ATOM 704 C C . PHE A 1 93 ? -11.687 -0.569 -0.514 1.00 94.44 93 PHE A C 1
ATOM 706 O O . PHE A 1 93 ? -11.211 0.417 0.047 1.00 94.44 93 PHE A O 1
ATOM 713 N N . GLU A 1 94 ? -12.663 -0.472 -1.414 1.00 95.12 94 GLU A N 1
ATOM 714 C CA . GLU A 1 94 ? -13.279 0.797 -1.802 1.00 95.12 94 GLU A CA 1
ATOM 715 C C . GLU A 1 94 ? -13.950 1.485 -0.604 1.00 95.12 94 GLU A C 1
ATOM 717 O O . GLU A 1 94 ? -13.684 2.658 -0.324 1.00 95.12 94 GLU A O 1
ATOM 722 N N . TRP A 1 95 ? -14.733 0.739 0.184 1.00 95.62 95 TRP A N 1
ATOM 723 C CA . TRP A 1 95 ? -15.317 1.235 1.431 1.00 95.62 95 TRP A CA 1
ATOM 724 C C . TRP A 1 95 ? -14.247 1.734 2.408 1.00 95.62 95 TRP A C 1
ATOM 726 O O . TRP A 1 95 ? -14.380 2.825 2.970 1.00 95.62 95 TRP A O 1
ATOM 736 N N . TRP A 1 96 ? -13.166 0.967 2.595 1.00 94.06 96 TRP A N 1
ATOM 737 C CA . TRP A 1 96 ? -12.062 1.358 3.468 1.00 94.06 96 TRP A CA 1
ATOM 738 C C . TRP A 1 96 ? -11.452 2.682 3.015 1.00 94.06 96 TRP A C 1
ATOM 740 O O . TRP A 1 96 ? -11.285 3.586 3.840 1.00 94.06 96 TRP A O 1
ATOM 750 N N . MET A 1 97 ? -11.188 2.836 1.712 1.00 92.12 97 MET A N 1
ATOM 751 C CA . MET A 1 97 ? -10.654 4.067 1.126 1.00 92.12 97 MET A CA 1
ATOM 752 C C . MET A 1 97 ? -11.568 5.272 1.343 1.00 92.12 97 MET A C 1
ATOM 754 O O . MET A 1 97 ? -11.051 6.367 1.526 1.00 92.12 97 MET A O 1
ATOM 758 N N . GLY A 1 98 ? -12.886 5.078 1.426 1.00 91.69 98 GLY A N 1
ATOM 759 C CA . GLY A 1 98 ? -13.854 6.106 1.820 1.00 91.69 98 GLY A CA 1
ATOM 760 C C . GLY A 1 98 ? -13.881 6.417 3.327 1.00 91.69 98 GLY A C 1
ATOM 761 O O . GLY A 1 98 ? -14.020 7.562 3.754 1.00 91.69 98 GLY A O 1
ATOM 762 N N . TRP A 1 99 ? -13.765 5.389 4.165 1.00 92.69 99 TRP A N 1
ATOM 763 C CA . TRP A 1 99 ? -14.025 5.480 5.603 1.00 92.69 99 TRP A CA 1
ATOM 764 C C . TRP A 1 99 ? -12.834 5.992 6.426 1.00 92.69 99 TRP A C 1
ATOM 766 O O . TRP A 1 99 ? -13.019 6.741 7.396 1.00 92.69 99 TRP A O 1
ATOM 776 N N . HIS A 1 100 ? -11.614 5.576 6.072 1.00 88.81 100 HIS A N 1
ATOM 777 C CA . HIS A 1 100 ? -10.441 5.728 6.938 1.00 88.81 100 HIS A CA 1
ATOM 778 C C . HIS A 1 100 ? -9.860 7.157 6.959 1.00 88.81 100 HIS A C 1
ATOM 780 O O . HIS A 1 100 ? -9.240 7.543 7.949 1.00 88.81 100 HIS A O 1
ATOM 786 N N . TYR A 1 101 ? -10.067 7.972 5.914 1.00 83.50 101 TYR A N 1
ATOM 787 C CA . TYR A 1 101 ? -9.523 9.341 5.852 1.00 83.50 101 TYR A CA 1
ATOM 788 C C . TYR A 1 101 ? -10.352 10.377 6.621 1.00 83.50 101 TYR A C 1
ATOM 790 O O . TYR A 1 101 ? -9.882 11.504 6.825 1.00 83.50 101 TYR A O 1
ATOM 798 N N . MET A 1 102 ? -11.586 10.029 7.002 1.00 85.88 102 MET A N 1
ATOM 799 C CA . MET A 1 102 ? -12.537 10.938 7.653 1.00 85.88 102 MET A CA 1
ATOM 800 C C . MET A 1 102 ? -12.097 11.362 9.058 1.00 85.88 102 MET A C 1
ATOM 802 O O . MET A 1 102 ? -12.557 12.376 9.571 1.00 85.88 102 MET A O 1
ATOM 806 N N . GLU A 1 103 ? -11.217 10.588 9.691 1.00 86.31 103 GLU A N 1
ATOM 807 C CA . GLU A 1 103 ? -10.807 10.789 11.074 1.00 86.31 103 GLU A CA 1
ATOM 808 C C . GLU A 1 103 ? -9.371 10.295 11.276 1.00 86.31 103 GLU A C 1
ATOM 810 O O . GLU A 1 103 ? -8.990 9.224 10.805 1.00 86.31 103 GLU A O 1
ATOM 815 N N . HIS A 1 104 ? -8.555 11.069 11.992 1.00 84.88 104 HIS A N 1
ATOM 816 C CA . HIS A 1 104 ? -7.122 10.794 12.152 1.00 84.88 104 HIS A CA 1
ATOM 817 C C . HIS A 1 104 ? -6.858 9.464 12.855 1.00 84.88 104 HIS A C 1
ATOM 819 O O . HIS A 1 104 ? -5.959 8.710 12.482 1.00 84.88 104 HIS A O 1
ATOM 825 N N . GLN A 1 105 ? -7.695 9.150 13.838 1.00 88.50 105 GLN A N 1
ATOM 826 C CA . GLN A 1 105 ? -7.665 7.908 14.588 1.00 88.50 105 GLN A CA 1
ATOM 827 C C . GLN A 1 105 ? -7.894 6.695 13.675 1.00 88.50 105 GLN A C 1
ATOM 829 O O . GLN A 1 105 ? -7.258 5.664 13.869 1.00 88.50 105 GLN A O 1
ATOM 834 N N . ARG A 1 106 ? -8.738 6.823 12.643 1.00 90.88 106 ARG A N 1
ATOM 835 C CA . ARG A 1 106 ? -8.987 5.748 11.671 1.00 90.88 106 ARG A CA 1
ATOM 836 C C . ARG A 1 106 ? -7.803 5.551 10.738 1.00 90.88 106 ARG A C 1
ATOM 838 O O . ARG A 1 106 ? -7.408 4.417 10.501 1.00 90.88 106 ARG A O 1
ATOM 845 N N . TYR A 1 107 ? -7.184 6.636 10.275 1.00 89.19 107 TYR A N 1
ATOM 846 C CA . TYR A 1 107 ? -5.972 6.549 9.456 1.00 89.19 107 TYR A CA 1
ATOM 847 C C . TYR A 1 107 ? -4.824 5.858 10.208 1.00 89.19 107 TYR A C 1
ATOM 849 O O . TYR A 1 107 ? -4.100 5.036 9.651 1.00 89.19 107 TYR A O 1
ATOM 857 N N . LYS A 1 108 ? -4.694 6.124 11.510 1.00 89.38 108 LYS A N 1
ATOM 858 C CA . LYS A 1 108 ? -3.709 5.460 12.372 1.00 89.38 108 LYS A CA 1
ATOM 859 C C . LYS A 1 108 ? -3.943 3.948 12.508 1.00 89.38 108 LYS A C 1
ATOM 861 O O . LYS A 1 108 ? -2.964 3.235 12.702 1.00 89.38 108 LYS A O 1
ATOM 866 N N . LEU A 1 109 ? -5.175 3.443 12.348 1.00 90.19 109 LEU A N 1
ATOM 867 C CA . LEU A 1 109 ? -5.426 1.991 12.274 1.00 90.19 109 LEU A CA 1
ATOM 868 C C . LEU A 1 109 ? -4.695 1.350 11.085 1.00 90.19 109 LEU A C 1
ATOM 870 O O . LEU A 1 109 ? -4.264 0.207 11.187 1.00 90.19 109 LEU A O 1
ATOM 874 N N . TRP A 1 110 ? -4.532 2.083 9.977 1.00 88.88 110 TRP A N 1
ATOM 875 C CA . TRP A 1 110 ? -3.794 1.603 8.808 1.00 88.88 110 TRP A CA 1
ATOM 876 C C . TRP A 1 110 ? -2.290 1.547 9.083 1.00 88.88 110 TRP A C 1
ATOM 878 O O . TRP A 1 110 ? -1.639 0.525 8.873 1.00 88.88 110 TRP A O 1
ATOM 888 N N . HIS A 1 111 ? -1.727 2.658 9.558 1.00 85.94 111 HIS A N 1
ATOM 889 C CA . HIS A 1 111 ? -0.303 2.763 9.831 1.00 85.94 111 HIS A CA 1
ATOM 890 C C . HIS A 1 111 ? -0.069 3.455 11.171 1.00 85.94 111 HIS A C 1
ATOM 892 O O . HIS A 1 111 ? -0.112 4.677 11.310 1.00 85.94 111 HIS A O 1
ATOM 898 N N . ARG A 1 112 ? 0.223 2.652 12.188 1.00 80.12 112 ARG A N 1
ATOM 899 C CA . ARG A 1 112 ? 0.275 3.108 13.582 1.00 80.12 112 ARG A CA 1
ATOM 900 C C . ARG A 1 112 ? 1.450 4.013 13.951 1.00 80.12 112 ARG A C 1
ATOM 902 O O . ARG A 1 112 ? 1.404 4.640 14.999 1.00 80.12 112 ARG A O 1
ATOM 909 N N . TYR A 1 113 ? 2.481 4.122 13.111 1.00 77.25 113 TYR A N 1
ATOM 910 C CA . TYR A 1 113 ? 3.572 5.093 13.307 1.00 77.25 113 TYR A CA 1
ATOM 911 C C . TYR A 1 113 ? 3.312 6.426 12.597 1.00 77.25 113 TYR A C 1
ATOM 913 O O . TYR A 1 113 ? 4.237 7.185 12.318 1.00 77.25 113 TYR A O 1
ATOM 921 N N . VAL A 1 114 ? 2.053 6.717 12.264 1.00 75.06 114 VAL A N 1
ATOM 922 C CA . VAL A 1 114 ? 1.666 8.017 11.718 1.00 75.06 114 VAL A CA 1
ATOM 923 C C . VAL A 1 114 ? 1.587 9.049 12.839 1.00 75.06 114 VAL A C 1
ATOM 925 O O . VAL A 1 114 ? 1.069 8.782 13.925 1.00 75.06 114 VAL A O 1
ATOM 928 N N . GLN A 1 115 ? 2.105 10.244 12.559 1.00 68.19 115 GLN A N 1
ATOM 929 C CA . GLN A 1 115 ? 1.985 11.395 13.446 1.00 68.19 115 GLN A CA 1
ATOM 930 C C . GLN A 1 115 ? 0.556 11.934 13.442 1.00 68.19 115 GLN A C 1
ATOM 932 O O . GLN A 1 115 ? -0.026 12.155 12.377 1.00 68.19 115 GLN A O 1
ATOM 937 N N . ASP A 1 116 ? 0.019 12.221 14.624 1.00 66.88 116 ASP A N 1
ATOM 938 C CA . ASP A 1 116 ? -1.189 13.021 14.735 1.00 66.88 116 ASP A CA 1
ATOM 939 C C . ASP A 1 116 ? -0.922 14.454 14.287 1.00 66.88 116 ASP A C 1
ATOM 941 O O . ASP A 1 116 ? -0.009 15.109 14.795 1.00 66.88 116 ASP A O 1
ATOM 945 N N . LYS A 1 117 ? -1.722 14.938 13.336 1.00 61.12 117 LYS A N 1
ATOM 946 C CA . LYS A 1 117 ? -1.625 16.313 12.832 1.00 61.12 117 LYS A CA 1
ATOM 947 C C . LYS A 1 117 ? -2.759 17.231 13.313 1.00 61.12 117 LYS A C 1
ATOM 949 O O . LYS A 1 117 ? -2.874 18.329 12.779 1.00 61.12 117 LYS A O 1
ATOM 954 N N . GLY A 1 118 ? -3.560 16.816 14.306 1.00 54.53 118 GLY A N 1
ATOM 955 C CA . GLY A 1 118 ? -4.714 17.581 14.803 1.00 54.53 118 GLY A CA 1
ATOM 956 C C . GLY A 1 118 ? -5.838 17.757 13.764 1.00 54.53 118 GLY A C 1
ATOM 957 O O . GLY A 1 118 ? -5.640 17.484 12.584 1.00 54.53 118 GLY A O 1
ATOM 958 N N . PRO A 1 119 ? -7.050 18.185 14.150 1.00 50.78 119 PRO A N 1
ATOM 959 C CA . PRO A 1 119 ? -8.172 18.302 13.220 1.00 50.78 119 PRO A CA 1
ATOM 960 C C . PRO A 1 119 ? -7.851 19.247 12.053 1.00 50.78 119 PRO A C 1
ATOM 962 O O . PRO A 1 119 ? -7.398 20.377 12.241 1.00 50.78 119 PRO A O 1
ATOM 965 N N . ARG A 1 120 ? -8.109 18.780 10.827 1.00 52.28 120 ARG A N 1
ATOM 966 C CA . ARG A 1 120 ? -7.983 19.593 9.613 1.00 52.28 120 ARG A CA 1
ATOM 967 C C . ARG A 1 120 ? -9.002 20.736 9.633 1.00 52.28 120 ARG A C 1
ATOM 969 O O . ARG A 1 120 ? -10.178 20.515 9.912 1.00 52.28 120 ARG A O 1
ATOM 976 N N . SER A 1 121 ? -8.571 21.949 9.284 1.00 44.75 121 SER A N 1
ATOM 977 C CA . SER A 1 121 ? -9.496 23.052 9.012 1.00 44.75 121 SER A CA 1
ATOM 978 C C . SER A 1 121 ? -10.345 22.730 7.778 1.00 44.75 121 SER A C 1
ATOM 980 O O . SER A 1 121 ? -9.847 22.167 6.792 1.00 44.75 121 SER A O 1
ATOM 982 N N . ALA A 1 122 ? -11.633 23.082 7.836 1.00 40.69 122 ALA A N 1
ATOM 983 C CA . ALA A 1 122 ? -12.549 22.992 6.704 1.00 40.69 122 ALA A CA 1
ATOM 984 C C . ALA A 1 122 ? -12.014 23.884 5.568 1.00 40.69 122 ALA A C 1
ATOM 986 O O . ALA A 1 122 ? -12.078 25.105 5.654 1.00 40.69 122 ALA A O 1
ATOM 987 N N . GLY A 1 123 ? -11.397 23.275 4.551 1.00 44.56 123 GLY A N 1
ATOM 988 C CA . GLY A 1 123 ? -10.750 23.983 3.437 1.00 44.56 123 GLY A CA 1
ATOM 989 C C . GLY A 1 123 ? -9.295 23.586 3.168 1.00 44.56 123 GLY A C 1
ATOM 990 O O . GLY A 1 123 ? -8.728 24.003 2.159 1.00 44.56 123 GLY A O 1
ATOM 991 N N . SER A 1 124 ? -8.676 22.756 4.013 1.00 44.41 124 SER A N 1
ATOM 992 C CA . SER A 1 124 ? -7.376 22.164 3.674 1.00 44.41 124 SER A CA 1
ATOM 993 C C . SER A 1 124 ? -7.529 21.185 2.502 1.00 44.41 124 SER A C 1
ATOM 995 O O . SER A 1 124 ? -8.320 20.241 2.561 1.00 44.41 124 SER A O 1
ATOM 997 N N . ARG A 1 125 ? -6.791 21.441 1.408 1.00 38.72 125 ARG A N 1
ATOM 998 C CA . ARG A 1 125 ? -6.732 20.550 0.240 1.00 38.72 125 ARG A CA 1
ATOM 999 C C . ARG A 1 125 ? -6.397 19.130 0.711 1.00 38.72 125 ARG A C 1
ATOM 1001 O O . ARG A 1 125 ? -5.543 18.995 1.592 1.00 38.72 125 ARG A O 1
ATOM 1008 N N . PRO A 1 126 ? -7.036 18.084 0.153 1.00 37.91 126 PRO A N 1
ATOM 1009 C CA . PRO A 1 126 ? -6.628 16.720 0.441 1.00 37.91 126 PRO A CA 1
ATOM 1010 C C . PRO A 1 126 ? -5.134 16.620 0.146 1.00 37.91 126 PRO A C 1
ATOM 1012 O O . PRO A 1 126 ? -4.677 17.049 -0.915 1.00 37.91 126 PRO A O 1
ATOM 1015 N N . CYS A 1 127 ? -4.368 16.109 1.108 1.00 38.16 127 CYS A N 1
ATOM 1016 C CA . CYS A 1 127 ? -3.002 15.694 0.858 1.00 38.16 127 CYS A CA 1
ATOM 1017 C C . CYS A 1 127 ? -3.075 14.518 -0.119 1.00 38.16 127 CYS A C 1
ATOM 1019 O O . CYS A 1 127 ? -3.036 13.363 0.294 1.00 38.16 127 CYS A O 1
ATOM 1021 N N . LEU A 1 128 ? -3.188 14.815 -1.413 1.00 39.75 128 LEU A N 1
ATOM 1022 C CA . LEU A 1 128 ? -2.512 14.015 -2.410 1.00 39.75 128 LEU A CA 1
ATOM 1023 C C . LEU A 1 128 ? -1.038 14.022 -1.980 1.00 39.75 128 LEU A C 1
ATOM 1025 O O . LEU A 1 128 ? -0.293 14.959 -2.250 1.00 39.75 128 LEU A O 1
ATOM 1029 N N . GLY A 1 129 ? -0.615 12.965 -1.291 1.00 31.66 129 GLY A N 1
ATOM 1030 C CA . GLY A 1 129 ? 0.536 12.272 -1.836 1.00 31.66 129 GLY A CA 1
ATOM 1031 C C . GLY A 1 129 ? 0.076 11.840 -3.218 1.00 31.66 129 GLY A C 1
ATOM 1032 O O . GLY A 1 129 ? -0.807 10.996 -3.322 1.00 31.66 129 GLY A O 1
ATOM 1033 N N . THR A 1 130 ? 0.523 12.567 -4.236 1.00 26.31 130 THR A N 1
ATOM 1034 C CA . THR A 1 130 ? 0.241 12.290 -5.637 1.00 26.31 130 THR A CA 1
ATOM 1035 C C . THR A 1 130 ? 0.543 10.820 -5.900 1.00 26.31 130 THR A C 1
ATOM 1037 O O . THR A 1 130 ? 1.701 10.433 -5.988 1.00 26.31 130 THR A O 1
ATOM 1040 N N . ILE A 1 131 ? -0.507 10.003 -5.954 1.00 28.22 131 ILE A N 1
ATOM 1041 C CA . ILE A 1 131 ? -0.525 8.783 -6.747 1.00 28.22 131 ILE A CA 1
ATOM 1042 C C . ILE A 1 131 ? -1.027 9.251 -8.114 1.00 28.22 131 ILE A C 1
ATOM 1044 O O . ILE A 1 131 ? -2.224 9.262 -8.390 1.00 28.22 131 ILE A O 1
ATOM 1048 N N . MET A 1 132 ? -0.092 9.789 -8.888 1.00 28.52 132 MET A N 1
ATOM 1049 C CA . MET A 1 132 ? -0.075 9.805 -10.347 1.00 28.52 132 MET A CA 1
ATOM 1050 C C . MET A 1 132 ? 1.329 9.376 -10.742 1.00 28.52 132 MET A C 1
ATOM 1052 O O . MET A 1 132 ? 2.275 9.870 -10.084 1.00 28.52 132 MET A O 1
#

Foldseek 3Di:
DDDDKDFFDDPPPCVPPPCSVLDDLDDDDADPQQVVQVVVAEDDQVQDDDPVVVCVVVDPDDGSPQHHWYQHPVRDIDGHHDDDDPPDDPVNV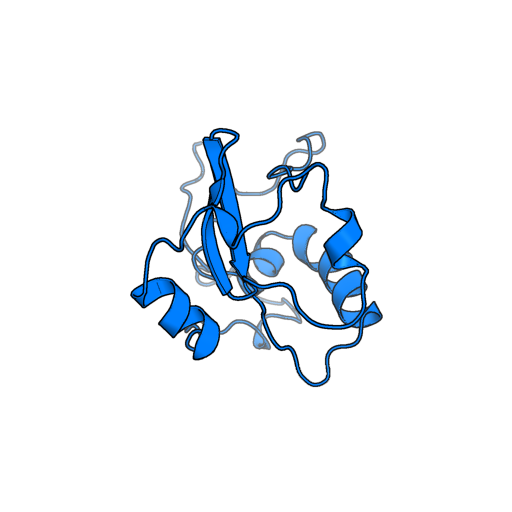VVLVVPQVPDPNSVCSVPRRDIDPPDDDPPPDPPPPDPD

InterPro domains:
  IPR041526 DAPG hydrolase, PhiG domain [PF18089] (50-112)

Organism: NCBI:txid658057

pLDDT: mean 84.57, std 18.67, range [26.31, 97.44]

Secondary structure (DSSP, 8-state):
--PPP-BS--TTTTTT-TTGGG--SSPPPPPHHHHHHHHH-BPPGGGSPPGGGGGGGGSSS--S-SEEEEE-TTS-EEEEE----TT--HHHHHHHHHHGGGSHHHHHHH-TTPBP--PPPTTPPP------